Protein AF-A0A7C9ENU7-F1 (afdb_monomer)

pLDDT: mean 75.87, std 15.98, range [36.66, 97.38]

Organism: Opuntia streptacantha (NCBI:txid393608)

Structure (mmCIF, N/CA/C/O backbone):
data_AF-A0A7C9ENU7-F1
#
_entry.id   AF-A0A7C9ENU7-F1
#
loop_
_atom_site.group_PDB
_atom_site.id
_atom_site.type_symbol
_atom_site.label_atom_id
_atom_site.label_alt_id
_atom_site.label_comp_id
_atom_site.label_asym_id
_atom_site.label_entity_id
_atom_site.label_seq_id
_atom_site.pdbx_PDB_ins_code
_atom_site.Cartn_x
_atom_site.Cartn_y
_atom_site.Cartn_z
_atom_site.occupancy
_atom_site.B_iso_or_equiv
_atom_site.auth_seq_id
_atom_site.auth_comp_id
_atom_site.auth_asym_id
_atom_site.auth_atom_id
_atom_site.pdbx_PDB_model_num
ATOM 1 N N . GLY A 1 1 ? 37.760 -15.308 -15.073 1.00 67.50 1 GLY A N 1
ATOM 2 C CA . GLY A 1 1 ? 36.344 -15.717 -15.178 1.00 67.50 1 GLY A CA 1
ATOM 3 C C . GLY A 1 1 ? 35.710 -14.979 -16.338 1.00 67.50 1 GLY A C 1
ATOM 4 O O . GLY A 1 1 ? 36.011 -13.809 -16.506 1.00 67.50 1 GLY A O 1
ATOM 5 N N . LEU A 1 2 ? 34.897 -15.648 -17.157 1.00 80.38 2 LEU A N 1
ATOM 6 C CA . LEU A 1 2 ? 34.357 -15.090 -18.409 1.00 80.38 2 LEU A CA 1
ATOM 7 C C . LEU A 1 2 ? 33.241 -14.047 -18.178 1.00 80.38 2 LEU A C 1
ATOM 9 O O . LEU A 1 2 ? 33.093 -13.106 -18.950 1.00 80.38 2 LEU A O 1
ATOM 13 N N . ALA A 1 3 ? 32.500 -14.184 -17.074 1.00 78.50 3 ALA A N 1
ATOM 14 C CA . ALA A 1 3 ? 31.356 -13.344 -16.715 1.00 78.50 3 ALA A CA 1
ATOM 15 C C . ALA A 1 3 ? 31.609 -11.816 -16.726 1.00 78.50 3 ALA A C 1
ATOM 17 O O . ALA A 1 3 ? 30.817 -11.114 -17.355 1.00 78.50 3 ALA A O 1
ATOM 18 N N . PRO A 1 4 ? 32.680 -11.265 -16.111 1.00 85.00 4 PRO A N 1
ATOM 19 C CA . PRO A 1 4 ? 32.929 -9.819 -16.141 1.00 85.00 4 PRO A CA 1
ATOM 20 C C . PRO A 1 4 ? 33.195 -9.282 -17.553 1.00 85.00 4 PRO A C 1
ATOM 22 O O . PRO A 1 4 ? 32.732 -8.195 -17.886 1.00 85.00 4 PRO A O 1
ATOM 25 N N . HIS A 1 5 ? 33.868 -10.051 -18.414 1.00 83.12 5 HIS A N 1
ATOM 26 C CA . HIS A 1 5 ? 34.141 -9.634 -19.793 1.00 83.12 5 HIS A CA 1
ATOM 27 C C . HIS A 1 5 ? 32.878 -9.635 -20.661 1.00 83.12 5 HIS A C 1
ATOM 29 O O . HIS A 1 5 ? 32.679 -8.719 -21.456 1.00 83.12 5 HIS A O 1
ATOM 35 N N . VAL A 1 6 ? 31.994 -10.620 -20.472 1.00 82.75 6 VAL A N 1
ATOM 36 C CA . VAL A 1 6 ? 30.696 -10.678 -21.164 1.00 82.75 6 VAL A CA 1
ATOM 37 C C . VAL A 1 6 ? 29.785 -9.536 -20.712 1.00 82.75 6 VAL A C 1
ATOM 39 O O . VAL A 1 6 ? 29.160 -8.890 -21.550 1.00 82.75 6 VAL A O 1
ATOM 42 N N . ALA A 1 7 ? 29.750 -9.232 -19.411 1.00 79.81 7 ALA A N 1
ATOM 43 C CA . ALA A 1 7 ? 28.991 -8.100 -18.884 1.00 79.81 7 ALA A CA 1
ATOM 44 C C . ALA A 1 7 ? 29.504 -6.760 -19.435 1.00 79.81 7 ALA A C 1
ATOM 46 O O . ALA A 1 7 ? 28.709 -5.925 -19.859 1.00 79.81 7 ALA A O 1
ATOM 47 N N . GLN A 1 8 ? 30.825 -6.573 -19.492 1.00 80.62 8 GLN A N 1
ATOM 48 C CA . GLN A 1 8 ? 31.437 -5.363 -20.041 1.00 80.62 8 GLN A CA 1
ATOM 49 C C . GLN A 1 8 ? 31.151 -5.196 -21.543 1.00 80.62 8 GLN A C 1
ATOM 51 O O . GLN A 1 8 ? 30.835 -4.091 -21.982 1.00 80.62 8 GLN A O 1
ATOM 56 N N . TRP A 1 9 ? 31.206 -6.279 -22.327 1.00 82.50 9 TRP A N 1
ATOM 57 C CA . TRP A 1 9 ? 30.846 -6.262 -23.750 1.00 82.50 9 TRP A CA 1
ATOM 58 C C . TRP A 1 9 ? 29.365 -5.921 -23.967 1.00 82.50 9 TRP A C 1
ATOM 60 O O . TRP A 1 9 ? 29.043 -5.058 -24.784 1.00 82.50 9 TRP A O 1
ATOM 70 N N . LEU A 1 10 ? 28.473 -6.545 -23.190 1.00 77.69 10 LEU A N 1
ATOM 71 C CA . LEU A 1 10 ? 27.030 -6.318 -23.259 1.00 77.69 10 LEU A CA 1
ATOM 72 C C . LEU A 1 10 ? 26.666 -4.870 -22.909 1.00 77.69 10 LEU A C 1
ATOM 74 O O . LEU A 1 10 ? 25.898 -4.240 -23.635 1.00 77.69 10 LEU A O 1
ATOM 78 N N . LEU A 1 11 ? 27.244 -4.340 -21.825 1.00 77.38 11 LEU A N 1
ATOM 79 C CA . LEU A 1 11 ? 27.059 -2.950 -21.420 1.00 77.38 11 LEU A CA 1
ATOM 80 C C . LEU A 1 11 ? 27.507 -2.012 -22.537 1.00 77.38 11 LEU A C 1
ATOM 82 O O . LEU A 1 11 ? 26.731 -1.166 -22.958 1.00 77.38 11 LEU A O 1
ATOM 86 N N . ASN A 1 12 ? 28.700 -2.226 -23.095 1.00 79.25 12 ASN A N 1
ATOM 87 C CA . ASN A 1 12 ? 29.258 -1.319 -24.090 1.00 79.25 12 ASN A CA 1
ATOM 88 C C . ASN A 1 12 ? 28.485 -1.298 -25.424 1.00 79.25 12 ASN A C 1
ATOM 90 O O . ASN A 1 12 ? 28.373 -0.251 -26.060 1.00 79.25 12 ASN A O 1
ATOM 94 N N . PHE A 1 13 ? 27.942 -2.438 -25.857 1.00 80.44 13 PHE A N 1
ATOM 95 C CA . PHE A 1 13 ? 27.208 -2.532 -27.122 1.00 80.44 13 PHE A CA 1
ATOM 96 C C . PHE A 1 13 ? 25.741 -2.078 -26.997 1.00 80.44 13 PHE A C 1
ATOM 98 O O . PHE A 1 13 ? 25.214 -1.449 -27.912 1.00 80.44 13 PHE A O 1
ATOM 105 N N . TYR A 1 14 ? 25.091 -2.332 -25.853 1.00 81.62 14 TYR A N 1
ATOM 106 C CA . TYR A 1 14 ? 23.667 -2.034 -25.618 1.00 81.62 14 TYR A CA 1
ATOM 107 C C . TYR A 1 14 ? 23.438 -0.923 -24.580 1.00 81.62 14 TYR A C 1
ATOM 109 O O . TYR A 1 14 ? 22.407 -0.901 -23.906 1.00 81.62 14 TYR A O 1
ATOM 117 N N . ASN A 1 15 ? 24.384 0.011 -24.452 1.00 82.44 15 ASN A N 1
ATOM 118 C CA . ASN A 1 15 ? 24.388 1.071 -23.435 1.00 82.44 15 ASN A CA 1
ATOM 119 C C . ASN A 1 15 ? 23.034 1.796 -23.296 1.00 82.44 15 ASN A C 1
ATOM 121 O O . ASN A 1 15 ? 22.499 1.923 -22.196 1.00 82.44 15 ASN A O 1
ATOM 125 N N . THR A 1 16 ? 22.444 2.244 -24.408 1.00 88.56 16 THR A N 1
ATOM 126 C CA . THR A 1 16 ? 21.166 2.978 -24.404 1.00 88.56 16 THR A CA 1
ATOM 127 C C . THR A 1 16 ? 19.980 2.081 -24.070 1.00 88.56 16 THR A C 1
ATOM 129 O O . THR A 1 16 ? 19.096 2.484 -23.319 1.00 88.56 16 THR A O 1
ATOM 132 N N . GLN A 1 17 ? 19.961 0.849 -24.578 1.00 90.06 17 GLN A N 1
ATOM 133 C CA . GLN A 1 17 ? 18.886 -0.1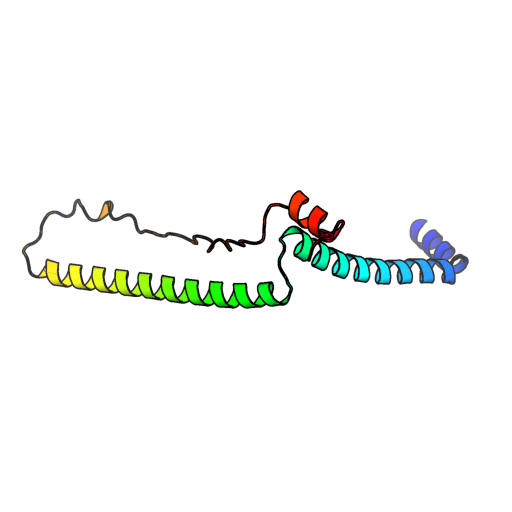03 -24.318 1.00 90.06 17 GLN A CA 1
ATOM 134 C C . GLN A 1 17 ? 18.870 -0.537 -22.847 1.00 90.06 17 GLN A C 1
ATOM 136 O O . GLN A 1 17 ? 17.806 -0.580 -22.237 1.00 90.06 17 GLN A O 1
ATOM 141 N N . ILE A 1 18 ? 20.038 -0.795 -22.253 1.00 89.69 18 ILE A N 1
ATOM 142 C CA . ILE A 1 18 ? 20.163 -1.123 -20.827 1.00 89.69 18 ILE A CA 1
ATOM 143 C C . ILE A 1 18 ? 19.766 0.080 -19.968 1.00 89.69 18 ILE A C 1
ATOM 145 O O . ILE A 1 18 ? 19.010 -0.088 -19.013 1.00 89.69 18 ILE A O 1
ATOM 149 N N . LEU A 1 19 ? 20.195 1.293 -20.334 1.00 91.00 19 LEU A N 1
ATOM 150 C CA . LEU A 1 19 ? 19.776 2.519 -19.650 1.00 91.00 19 LEU A CA 1
ATOM 151 C C . LEU A 1 19 ? 18.248 2.673 -19.656 1.00 91.00 19 LEU A C 1
ATOM 153 O O . LEU A 1 19 ? 17.655 2.931 -18.609 1.00 91.00 19 LEU A O 1
ATOM 157 N N . LEU A 1 20 ? 17.606 2.458 -20.809 1.00 94.94 20 LEU A N 1
ATOM 158 C CA . LEU A 1 20 ? 16.148 2.490 -20.932 1.00 94.94 20 LEU A CA 1
ATOM 159 C C . LEU A 1 20 ? 15.480 1.402 -20.085 1.00 94.94 20 LEU A C 1
ATOM 161 O O . LEU A 1 20 ? 14.521 1.705 -19.383 1.00 94.94 20 LEU A O 1
ATOM 165 N N . MET A 1 21 ? 15.985 0.163 -20.093 1.00 94.44 21 MET A N 1
ATOM 166 C CA . MET A 1 21 ? 15.421 -0.919 -19.273 1.00 94.44 21 MET A CA 1
ATOM 167 C C . MET A 1 21 ? 15.518 -0.625 -17.776 1.00 94.44 21 MET A C 1
ATOM 169 O O . MET A 1 21 ? 14.550 -0.843 -17.052 1.00 94.44 21 MET A O 1
ATOM 173 N N . VAL A 1 22 ? 16.655 -0.108 -17.303 1.00 94.44 22 VAL A N 1
ATOM 174 C CA . VAL A 1 22 ? 16.833 0.266 -15.892 1.00 94.44 22 VAL A CA 1
ATOM 175 C C . VAL A 1 22 ? 15.903 1.419 -15.526 1.00 94.44 22 VAL A C 1
ATOM 177 O O . VAL A 1 22 ? 15.226 1.354 -14.503 1.00 94.44 22 VAL A O 1
ATOM 180 N N . PHE A 1 23 ? 15.812 2.445 -16.375 1.00 95.19 23 PHE A N 1
ATOM 181 C CA . PHE A 1 23 ? 14.913 3.576 -16.157 1.00 95.19 23 PHE A CA 1
ATOM 182 C C . PHE A 1 23 ? 13.442 3.139 -16.098 1.00 95.19 23 PHE A C 1
ATOM 184 O O . PHE A 1 23 ? 12.750 3.448 -15.127 1.00 95.19 23 PHE A O 1
ATOM 191 N N . LEU A 1 24 ? 12.976 2.356 -17.078 1.00 96.81 24 LEU A N 1
ATOM 192 C CA . LEU A 1 24 ? 11.629 1.777 -17.068 1.00 96.81 24 LEU A CA 1
ATOM 193 C C . LEU A 1 24 ? 11.421 0.878 -15.845 1.00 96.81 24 LEU A C 1
ATOM 195 O O . LEU A 1 24 ? 10.356 0.919 -15.235 1.00 96.81 24 LEU A O 1
ATOM 199 N N . GLY A 1 25 ? 12.436 0.109 -15.450 1.00 96.62 25 GLY A N 1
ATOM 200 C CA . GLY A 1 25 ? 12.419 -0.708 -14.241 1.00 96.62 25 GLY A CA 1
ATOM 201 C C . GLY A 1 25 ? 12.152 0.129 -12.992 1.00 96.62 25 GLY A C 1
ATOM 202 O O . GLY A 1 25 ? 11.234 -0.173 -12.234 1.00 96.62 25 GLY A O 1
ATOM 203 N N . ILE A 1 26 ? 12.874 1.235 -12.815 1.00 97.38 26 ILE A N 1
ATOM 204 C CA . ILE A 1 26 ? 12.693 2.141 -11.673 1.00 97.38 26 ILE A CA 1
ATOM 205 C C . ILE A 1 26 ? 11.301 2.789 -11.695 1.00 97.38 26 ILE A C 1
ATOM 207 O O . ILE A 1 26 ? 10.609 2.791 -10.676 1.00 97.38 26 ILE A O 1
ATOM 211 N N . VAL A 1 27 ? 10.862 3.303 -12.848 1.00 97.31 27 VAL A N 1
ATOM 212 C CA . VAL A 1 27 ? 9.537 3.934 -12.988 1.00 97.31 27 VAL A CA 1
ATOM 213 C C . VAL A 1 27 ? 8.419 2.924 -12.729 1.00 97.31 27 VAL A C 1
ATOM 215 O O . VAL A 1 27 ? 7.469 3.224 -12.007 1.00 97.31 27 VAL A O 1
ATOM 218 N N . SER A 1 28 ? 8.541 1.709 -13.264 1.00 96.94 28 SER A N 1
ATOM 219 C CA . SER A 1 28 ? 7.563 0.641 -13.051 1.00 96.94 28 SER A CA 1
ATOM 220 C C . SER A 1 28 ? 7.501 0.204 -11.586 1.00 96.94 28 SER A C 1
ATOM 222 O O . SER A 1 28 ? 6.403 0.040 -11.062 1.00 96.94 28 SER A O 1
ATOM 224 N N . LEU A 1 29 ? 8.640 0.107 -10.889 1.00 96.44 29 LEU A N 1
ATOM 225 C CA . LEU A 1 29 ? 8.694 -0.197 -9.457 1.00 96.44 29 LEU A CA 1
ATOM 226 C C . LEU A 1 29 ? 7.992 0.884 -8.621 1.00 96.44 29 LEU A C 1
ATOM 228 O O . LEU A 1 29 ? 7.202 0.560 -7.733 1.00 96.44 29 LEU A O 1
ATOM 232 N N . LEU A 1 30 ? 8.241 2.162 -8.926 1.00 96.31 30 LEU A N 1
ATOM 233 C CA . LEU A 1 30 ? 7.581 3.290 -8.264 1.00 96.31 30 LEU A CA 1
ATOM 234 C C . LEU A 1 30 ? 6.061 3.248 -8.479 1.00 96.31 30 LEU A C 1
ATOM 236 O O . LEU A 1 30 ? 5.287 3.363 -7.526 1.00 96.31 30 LEU A O 1
ATOM 240 N N . MET A 1 31 ? 5.634 3.036 -9.726 1.00 96.38 31 MET A N 1
ATOM 241 C CA . MET A 1 31 ? 4.220 2.923 -10.087 1.00 96.38 31 MET A CA 1
ATOM 242 C C . MET A 1 31 ? 3.558 1.716 -9.418 1.00 96.38 31 MET A C 1
ATOM 244 O O . MET A 1 31 ? 2.447 1.841 -8.910 1.00 96.38 31 MET A O 1
ATOM 248 N N . ALA A 1 32 ? 4.239 0.571 -9.356 1.00 94.25 32 ALA A N 1
ATOM 249 C CA . ALA A 1 32 ? 3.737 -0.635 -8.707 1.00 94.25 32 ALA A CA 1
ATOM 250 C C . ALA A 1 32 ? 3.549 -0.440 -7.195 1.00 94.25 32 ALA A C 1
ATOM 252 O O . ALA A 1 32 ? 2.544 -0.888 -6.645 1.00 94.25 32 ALA A O 1
ATOM 253 N N . ALA A 1 33 ? 4.464 0.266 -6.522 1.00 93.62 33 ALA A N 1
ATOM 254 C CA . ALA A 1 33 ? 4.325 0.590 -5.102 1.00 93.62 33 ALA A CA 1
ATOM 255 C C . ALA A 1 33 ? 3.107 1.491 -4.839 1.00 93.62 33 ALA A C 1
ATOM 257 O O . ALA A 1 33 ? 2.308 1.218 -3.938 1.00 93.62 33 ALA A O 1
ATOM 258 N N . PHE A 1 34 ? 2.933 2.533 -5.657 1.00 93.38 34 PHE A N 1
ATOM 259 C CA . PHE A 1 34 ? 1.779 3.427 -5.576 1.00 93.38 34 PHE A CA 1
ATOM 260 C C . PHE A 1 34 ? 0.467 2.679 -5.850 1.00 93.38 34 PHE A C 1
ATOM 262 O O . PHE A 1 34 ? -0.472 2.738 -5.054 1.00 93.38 34 PHE A O 1
ATOM 269 N N . LEU A 1 35 ? 0.421 1.903 -6.933 1.00 90.50 35 LEU A N 1
ATOM 270 C CA . LEU A 1 35 ? -0.743 1.107 -7.302 1.00 90.50 35 LEU A CA 1
ATOM 271 C C . LEU A 1 35 ? -1.084 0.079 -6.219 1.00 90.50 35 LEU A C 1
ATOM 273 O O . LEU A 1 35 ? -2.242 -0.031 -5.836 1.00 90.50 35 LEU A O 1
ATOM 277 N N . GLY A 1 36 ? -0.096 -0.634 -5.676 1.00 90.56 36 GLY A N 1
ATOM 278 C CA . GLY A 1 36 ? -0.300 -1.615 -4.611 1.00 90.56 36 GLY A CA 1
ATOM 279 C C . GLY A 1 36 ? -0.900 -0.999 -3.345 1.00 90.56 36 GLY A C 1
ATOM 280 O O . GLY A 1 36 ? -1.794 -1.589 -2.732 1.00 90.56 36 GLY A O 1
ATOM 281 N N . TYR A 1 37 ? -0.473 0.215 -2.980 1.00 88.44 37 TYR A N 1
ATOM 282 C CA . TYR A 1 37 ? -1.092 0.966 -1.888 1.00 88.44 37 TYR A CA 1
ATOM 283 C C . TYR A 1 37 ? -2.573 1.250 -2.175 1.00 88.44 37 TYR A C 1
ATOM 285 O O . TYR A 1 37 ? -3.425 0.963 -1.335 1.00 88.44 37 TYR A O 1
ATOM 293 N N . HIS A 1 38 ? -2.898 1.735 -3.373 1.00 86.44 38 HIS A N 1
ATOM 294 C CA . HIS A 1 38 ? -4.280 2.028 -3.752 1.00 86.44 38 HIS A CA 1
ATOM 295 C C . HIS A 1 38 ? -5.154 0.777 -3.892 1.00 86.44 38 HIS A C 1
ATOM 297 O O . HIS A 1 38 ? -6.285 0.788 -3.414 1.00 86.44 38 HIS A O 1
ATOM 303 N N . ILE A 1 39 ? -4.622 -0.326 -4.429 1.00 86.12 39 ILE A N 1
ATOM 304 C CA . ILE A 1 39 ? -5.306 -1.625 -4.453 1.00 86.12 39 ILE A CA 1
ATOM 305 C C . ILE A 1 39 ? -5.684 -2.021 -3.029 1.00 86.12 39 ILE A C 1
ATOM 307 O O . ILE A 1 39 ? -6.837 -2.349 -2.775 1.00 86.12 39 ILE A O 1
ATOM 311 N N . LYS A 1 40 ? -4.754 -1.928 -2.071 1.00 84.56 40 LYS A N 1
ATOM 312 C CA . LYS A 1 40 ? -5.056 -2.212 -0.664 1.00 84.56 40 LYS A CA 1
ATOM 313 C C . LYS A 1 40 ? -6.199 -1.334 -0.145 1.00 84.56 40 LYS A C 1
ATOM 315 O O . LYS A 1 40 ? -7.082 -1.847 0.534 1.00 84.56 40 LYS A O 1
ATOM 320 N N . LEU A 1 41 ? -6.207 -0.038 -0.449 1.00 82.56 41 LEU A N 1
ATOM 321 C CA . LEU A 1 41 ? -7.295 0.851 -0.028 1.00 82.56 41 LEU A CA 1
ATOM 322 C C .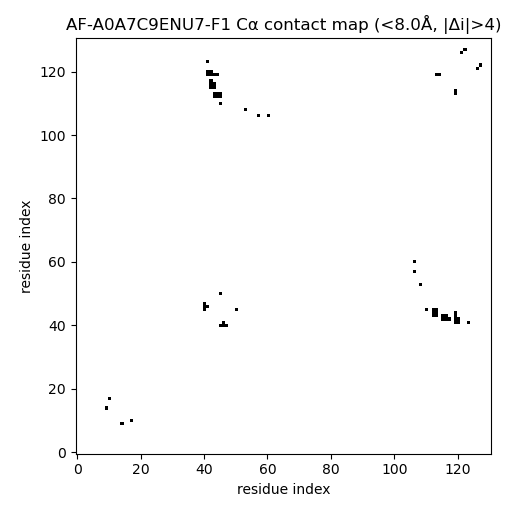 LEU A 1 41 ? -8.648 0.424 -0.619 1.00 82.56 41 LEU A C 1
ATOM 324 O O . LEU A 1 41 ? -9.628 0.342 0.122 1.00 82.56 41 LEU A O 1
ATOM 328 N N . CYS A 1 42 ? -8.684 0.089 -1.911 1.00 80.88 42 CYS A N 1
ATOM 329 C CA . CYS A 1 42 ? -9.882 -0.405 -2.588 1.00 80.88 42 CYS A CA 1
ATOM 330 C C . CYS A 1 42 ? -10.374 -1.730 -1.988 1.00 80.88 42 CYS A C 1
ATOM 332 O O . CYS A 1 42 ? -11.558 -1.873 -1.705 1.00 80.88 42 CYS A O 1
ATOM 334 N N . LEU A 1 43 ? -9.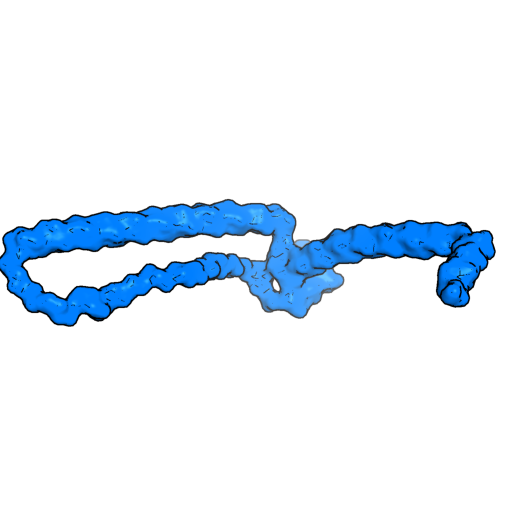470 -2.681 -1.725 1.00 77.81 43 LEU A N 1
ATOM 335 C CA . LEU A 1 43 ? -9.833 -3.999 -1.197 1.00 77.81 43 LEU A CA 1
ATOM 336 C C . LEU A 1 43 ? -10.461 -3.939 0.194 1.00 77.81 43 LEU A C 1
ATOM 338 O O . LEU A 1 43 ? -11.350 -4.732 0.481 1.00 77.81 43 LEU A O 1
ATOM 342 N N . TYR A 1 44 ? -10.018 -3.018 1.047 1.00 74.75 44 TYR A N 1
ATOM 343 C CA . TYR A 1 44 ? -10.554 -2.851 2.401 1.00 74.75 44 TYR A CA 1
ATOM 344 C C . TYR A 1 44 ? -11.604 -1.737 2.495 1.00 74.75 44 TYR A C 1
ATOM 346 O O . TYR A 1 44 ? -11.950 -1.343 3.611 1.00 74.75 44 TYR A O 1
ATOM 354 N N . ASN A 1 45 ? -12.060 -1.214 1.347 1.00 77.19 45 ASN A N 1
ATOM 355 C CA . ASN A 1 45 ? -13.016 -0.114 1.215 1.00 77.19 45 ASN A CA 1
ATOM 356 C C . ASN A 1 45 ? -12.748 1.009 2.232 1.00 77.19 45 ASN A C 1
ATOM 358 O O . ASN A 1 45 ? -13.591 1.370 3.053 1.00 77.19 45 ASN A O 1
ATOM 362 N N . THR A 1 46 ? -11.491 1.453 2.267 1.00 71.25 46 THR A N 1
ATOM 363 C CA . THR A 1 46 ? -10.982 2.425 3.236 1.00 71.25 46 THR A CA 1
ATOM 364 C C . THR A 1 46 ? -10.362 3.576 2.475 1.00 71.25 46 THR A C 1
ATOM 366 O O . THR A 1 46 ? -9.438 3.393 1.684 1.00 71.25 46 THR A O 1
ATOM 369 N N . THR A 1 47 ? -10.822 4.789 2.751 1.00 75.00 47 THR A N 1
ATOM 370 C CA . THR A 1 47 ? -10.219 5.989 2.162 1.00 75.00 47 THR A CA 1
ATOM 371 C C . THR A 1 47 ? -8.898 6.339 2.865 1.00 75.00 47 THR A C 1
ATOM 373 O O . THR A 1 47 ? -8.628 5.914 3.998 1.00 75.00 47 THR A O 1
ATOM 376 N N . THR A 1 48 ? -8.040 7.138 2.222 1.00 65.62 48 THR A N 1
ATOM 377 C CA . THR A 1 48 ? -6.785 7.624 2.832 1.00 65.62 48 THR A CA 1
ATOM 378 C C . THR A 1 48 ? -7.052 8.373 4.145 1.00 65.62 48 THR A C 1
ATOM 380 O O . THR A 1 48 ? -6.352 8.171 5.135 1.00 65.62 48 THR A O 1
ATOM 383 N N . ASN A 1 49 ? -8.125 9.171 4.189 1.00 69.81 49 ASN A N 1
ATOM 384 C CA . ASN A 1 49 ? -8.552 9.919 5.374 1.00 69.81 49 ASN A CA 1
ATOM 385 C C . ASN A 1 49 ? -8.965 8.994 6.533 1.00 69.81 49 ASN A C 1
ATOM 387 O O . ASN A 1 49 ? -8.610 9.217 7.690 1.00 69.81 49 ASN A O 1
ATOM 391 N N . GLU A 1 50 ? -9.691 7.917 6.232 1.00 67.75 50 GLU A N 1
ATOM 392 C CA . GLU A 1 50 ? -10.092 6.936 7.241 1.00 67.75 50 GLU A CA 1
ATOM 393 C C . GLU A 1 50 ? -8.891 6.209 7.836 1.00 67.75 50 GLU A C 1
ATOM 395 O O . GLU A 1 50 ? -8.864 5.959 9.041 1.00 67.75 50 GLU A O 1
ATOM 400 N N . THR A 1 51 ? -7.865 5.912 7.034 1.00 67.25 51 THR A N 1
ATOM 401 C CA . THR A 1 51 ? -6.642 5.261 7.528 1.00 67.25 51 THR A CA 1
ATOM 402 C C . THR A 1 51 ? -6.015 6.041 8.685 1.00 67.25 51 THR A C 1
ATOM 404 O O . THR A 1 51 ? -5.645 5.431 9.688 1.00 67.25 51 THR A O 1
ATOM 407 N N . PHE A 1 52 ? -5.972 7.373 8.590 1.00 68.69 52 PHE A N 1
ATOM 408 C CA . PHE A 1 52 ? -5.448 8.233 9.650 1.00 68.69 52 PHE A CA 1
ATOM 409 C C . PHE A 1 52 ? -6.373 8.274 10.878 1.00 68.69 52 PHE A C 1
ATOM 411 O O . PHE A 1 52 ? -5.934 8.019 11.998 1.00 68.69 52 PHE A O 1
ATOM 418 N N . LYS A 1 53 ? -7.682 8.472 10.673 1.00 75.38 53 LYS A N 1
ATOM 419 C CA . LYS A 1 53 ? -8.674 8.527 11.767 1.00 75.38 53 LYS A CA 1
ATOM 420 C C . LYS A 1 53 ? -8.703 7.257 12.618 1.00 75.38 53 LYS A C 1
ATOM 422 O O . LYS A 1 53 ? -8.829 7.320 13.841 1.00 75.38 53 LYS A O 1
ATOM 427 N N . TRP A 1 54 ? -8.557 6.093 11.987 1.00 73.44 54 TRP A N 1
ATOM 428 C CA . TRP A 1 54 ? -8.532 4.821 12.703 1.00 73.44 54 TRP A CA 1
ATOM 429 C C . TRP A 1 54 ? -7.317 4.686 13.622 1.00 73.44 54 TRP A C 1
ATOM 431 O O . TRP A 1 54 ? -7.442 4.089 14.688 1.00 73.44 54 TRP A O 1
ATOM 441 N N . GLN A 1 55 ? -6.163 5.256 13.264 1.00 76.75 55 GLN A N 1
ATOM 442 C CA . GLN A 1 55 ? -4.987 5.228 14.137 1.00 76.75 55 GLN A CA 1
ATOM 443 C C . GLN A 1 55 ? -5.219 6.019 15.424 1.00 76.75 55 GLN A C 1
ATOM 445 O O . GLN A 1 55 ? -4.882 5.533 16.505 1.00 76.75 55 GLN A O 1
ATOM 450 N N . ASP A 1 56 ? -5.845 7.189 15.333 1.00 82.31 56 ASP A N 1
ATOM 451 C CA . ASP A 1 56 ? -6.148 8.003 16.510 1.00 82.31 56 ASP A CA 1
ATOM 452 C C . ASP A 1 56 ? -7.230 7.370 17.384 1.00 82.31 56 ASP A C 1
ATOM 454 O O . ASP A 1 56 ? -7.082 7.320 18.607 1.00 82.31 56 ASP A O 1
ATOM 458 N N . HIS A 1 57 ? -8.259 6.771 16.777 1.00 80.44 57 HIS A N 1
ATOM 459 C CA . HIS A 1 57 ? -9.253 6.002 17.525 1.00 80.44 57 HIS A CA 1
ATOM 460 C C . HIS A 1 57 ? -8.620 4.809 18.264 1.00 80.44 57 HIS A C 1
ATOM 462 O O . HIS A 1 57 ? -8.898 4.591 19.442 1.00 80.44 57 HIS A O 1
ATOM 468 N N . LEU A 1 58 ? -7.719 4.061 17.615 1.00 83.38 58 LEU A N 1
ATOM 469 C CA . LEU A 1 58 ? -6.989 2.950 18.241 1.00 83.38 58 LEU A CA 1
ATOM 470 C C . LEU A 1 58 ? -6.116 3.419 19.413 1.00 83.38 58 LEU A C 1
ATOM 472 O O . LEU A 1 58 ? -6.064 2.756 20.449 1.00 83.38 58 LEU A O 1
ATOM 476 N N . ARG A 1 59 ? -5.450 4.571 19.271 1.00 84.25 59 ARG A N 1
ATOM 477 C CA . ARG A 1 59 ? -4.664 5.190 20.348 1.00 84.25 59 ARG A CA 1
ATOM 478 C C . ARG A 1 59 ? -5.546 5.589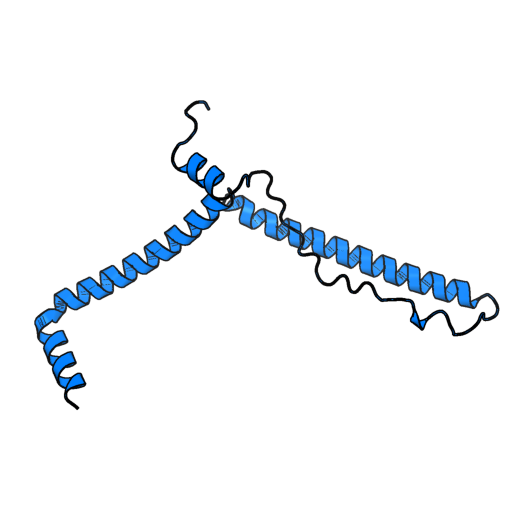 21.526 1.00 84.25 59 ARG A C 1
ATOM 480 O O . ARG A 1 59 ? -5.168 5.340 22.667 1.00 84.25 59 ARG A O 1
ATOM 487 N N . LEU A 1 60 ? -6.711 6.178 21.262 1.00 86.25 60 LEU A N 1
ATOM 488 C CA . LEU A 1 60 ? -7.657 6.564 22.306 1.00 86.25 60 LEU A CA 1
ATOM 489 C C . LEU A 1 60 ? -8.199 5.337 23.051 1.00 86.25 60 LEU A C 1
ATOM 491 O O . LEU A 1 60 ? -8.161 5.306 24.277 1.00 86.25 60 LEU A O 1
ATOM 495 N N . GLN A 1 61 ? -8.626 4.303 22.322 1.00 85.56 61 GLN A N 1
ATOM 496 C CA . GLN A 1 61 ? -9.089 3.040 22.907 1.00 85.56 61 GLN A CA 1
ATOM 497 C C . GLN A 1 61 ? -8.012 2.389 23.779 1.00 85.56 61 GLN A C 1
ATOM 499 O O . GLN A 1 61 ? -8.295 1.955 24.893 1.00 85.56 61 GLN A O 1
ATOM 504 N N . ARG A 1 62 ? -6.753 2.390 23.320 1.00 87.38 62 ARG A N 1
ATOM 505 C CA . ARG A 1 62 ? 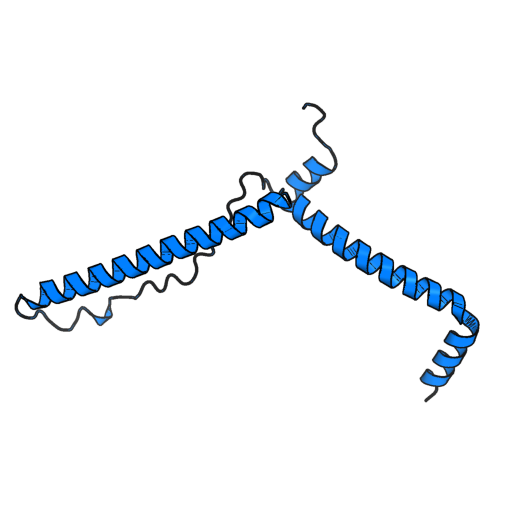-5.624 1.896 24.114 1.00 87.38 62 ARG A CA 1
ATOM 506 C C . ARG A 1 62 ? -5.482 2.658 25.434 1.00 87.38 62 ARG A C 1
ATOM 508 O O . ARG A 1 62 ? -5.432 2.021 26.480 1.00 87.38 62 ARG A O 1
ATOM 515 N N . LYS A 1 63 ? -5.499 3.996 25.400 1.00 89.19 63 LYS A N 1
ATOM 516 C CA . LYS A 1 63 ? -5.416 4.830 26.614 1.00 89.19 63 LYS A CA 1
ATOM 517 C C . LYS A 1 63 ? -6.572 4.565 27.582 1.00 89.19 63 LYS A C 1
ATOM 519 O O . LYS A 1 63 ? -6.361 4.502 28.789 1.00 89.19 63 LYS A O 1
ATOM 524 N N . ILE A 1 64 ? -7.789 4.383 27.067 1.00 89.25 64 ILE A N 1
ATOM 525 C CA . ILE A 1 64 ? -8.961 4.040 27.888 1.00 89.25 64 ILE A CA 1
ATOM 526 C C . ILE A 1 64 ? -8.775 2.668 28.548 1.00 89.25 64 ILE A C 1
ATOM 528 O O . ILE A 1 64 ? -9.065 2.521 29.734 1.00 89.25 64 ILE A O 1
ATOM 532 N N . ASN A 1 65 ? -8.274 1.674 27.814 1.00 87.94 65 ASN A N 1
ATOM 533 C CA . ASN A 1 65 ? -8.025 0.336 28.352 1.00 87.94 65 ASN A CA 1
ATOM 534 C C . ASN A 1 65 ? -6.914 0.340 29.413 1.00 87.94 65 ASN A C 1
ATOM 536 O O . ASN A 1 65 ? -7.080 -0.275 30.462 1.00 87.94 65 ASN A O 1
ATOM 540 N N . GLU A 1 66 ? -5.833 1.089 29.197 1.00 89.69 66 GLU A N 1
ATOM 541 C CA . GLU A 1 66 ? -4.756 1.282 30.180 1.00 89.69 66 GLU A CA 1
ATOM 542 C C . GLU A 1 66 ? -5.259 1.975 31.459 1.00 89.69 66 GLU A C 1
ATOM 544 O O . GLU A 1 66 ? -4.917 1.563 32.572 1.00 89.69 66 GLU A O 1
ATOM 549 N N . ALA A 1 67 ? -6.127 2.984 31.328 1.00 90.62 67 ALA A N 1
ATOM 550 C CA . ALA A 1 67 ? -6.754 3.650 32.470 1.00 90.62 67 ALA A CA 1
ATOM 551 C C . ALA A 1 67 ? -7.714 2.713 33.229 1.00 90.62 67 ALA A C 1
ATOM 553 O O . ALA A 1 67 ? -7.715 2.676 34.462 1.00 90.62 67 ALA A O 1
ATOM 554 N N . LYS A 1 68 ? -8.503 1.901 32.515 1.00 91.00 68 LYS A N 1
ATOM 555 C CA . LYS A 1 68 ? -9.355 0.864 33.123 1.00 91.00 68 LYS A CA 1
ATOM 556 C C . LYS A 1 68 ? -8.531 -0.199 33.850 1.00 91.00 68 LYS A C 1
ATOM 558 O O . LYS A 1 68 ? -8.881 -0.576 34.963 1.00 91.00 68 LYS A O 1
ATOM 563 N N . ALA A 1 69 ? -7.417 -0.641 33.271 1.00 89.69 69 ALA A N 1
ATOM 564 C CA . ALA A 1 69 ? -6.512 -1.589 33.916 1.00 89.69 69 ALA A CA 1
ATOM 565 C C . ALA A 1 69 ? -5.883 -0.991 35.186 1.00 89.69 69 ALA A C 1
ATOM 567 O O . ALA A 1 69 ? -5.882 -1.632 36.235 1.00 89.69 69 ALA A O 1
ATOM 568 N N . SER A 1 70 ? -5.436 0.267 35.125 1.00 86.44 70 SER A N 1
ATOM 569 C CA . SER A 1 70 ? -4.870 0.984 36.277 1.00 86.44 70 SER A CA 1
ATOM 570 C C . SER A 1 70 ? -5.890 1.182 37.405 1.00 86.44 70 SER A C 1
ATOM 572 O O . SER A 1 70 ? -5.577 0.963 38.573 1.00 86.44 70 SER A O 1
ATOM 574 N N . THR A 1 71 ? -7.136 1.539 37.077 1.00 88.50 71 THR A N 1
ATOM 575 C CA . THR A 1 71 ? -8.217 1.679 38.074 1.00 88.50 71 THR A CA 1
ATOM 576 C C . THR A 1 71 ? -8.642 0.334 38.662 1.00 88.50 71 THR A C 1
ATOM 578 O O . THR A 1 71 ? -8.896 0.251 39.863 1.00 88.50 71 THR A O 1
ATOM 581 N N . ALA A 1 72 ? -8.671 -0.734 37.860 1.00 88.56 72 ALA A N 1
ATOM 582 C CA . ALA A 1 72 ? -8.922 -2.088 38.346 1.00 88.56 72 ALA A CA 1
ATOM 583 C C . ALA A 1 72 ? -7.811 -2.569 39.294 1.00 88.56 72 ALA A C 1
ATOM 585 O O . ALA A 1 72 ? -8.121 -3.139 40.341 1.00 88.56 72 ALA A O 1
ATOM 586 N N . ALA A 1 73 ? -6.542 -2.291 38.976 1.00 87.69 73 ALA A N 1
ATOM 587 C CA . ALA A 1 73 ? -5.407 -2.588 39.846 1.00 87.69 73 ALA A CA 1
ATOM 588 C C . ALA A 1 73 ? -5.486 -1.804 41.166 1.00 87.69 73 ALA A C 1
ATOM 590 O O . ALA A 1 73 ? -5.391 -2.403 42.233 1.00 87.69 73 ALA A O 1
ATOM 591 N N . LEU A 1 74 ? -5.771 -0.498 41.114 1.00 87.38 74 LEU A N 1
ATOM 592 C CA . LEU A 1 74 ? -5.925 0.330 42.314 1.00 87.38 74 LEU A CA 1
ATOM 593 C C . LEU A 1 74 ? -7.098 -0.131 43.189 1.00 87.38 74 LEU A C 1
ATOM 595 O O . LEU A 1 74 ? -6.960 -0.227 44.407 1.00 87.38 74 LEU A O 1
ATOM 599 N N . LYS A 1 75 ? -8.239 -0.485 42.583 1.00 87.69 75 LYS A N 1
ATOM 600 C CA . LYS A 1 75 ? -9.380 -1.068 43.305 1.00 87.69 75 LYS A CA 1
ATOM 601 C C . LYS A 1 75 ? -9.019 -2.414 43.936 1.00 87.69 75 LYS A C 1
ATOM 603 O O . LYS A 1 75 ? -9.449 -2.684 45.055 1.00 87.69 75 LYS A O 1
ATOM 608 N N . ALA A 1 76 ? -8.240 -3.246 43.244 1.00 86.19 76 ALA A N 1
ATOM 609 C CA . ALA A 1 76 ? -7.755 -4.509 43.788 1.00 86.19 76 ALA A CA 1
ATOM 610 C C . ALA A 1 76 ? -6.842 -4.277 45.004 1.00 86.19 76 ALA A C 1
ATOM 612 O O . ALA A 1 76 ? -7.089 -4.885 46.044 1.00 86.19 76 ALA A O 1
ATOM 613 N N . SER A 1 77 ? -5.883 -3.351 44.922 1.00 81.88 77 SER A N 1
ATOM 614 C CA . SER A 1 77 ? -5.018 -2.985 46.051 1.00 81.88 77 SER A CA 1
ATOM 615 C C . SER A 1 77 ? -5.804 -2.386 47.222 1.00 81.88 77 SER A C 1
ATOM 617 O O . SER A 1 77 ? -5.582 -2.766 48.365 1.00 81.88 77 SER A O 1
ATOM 619 N N . LEU A 1 78 ? -6.786 -1.513 46.967 1.00 85.06 78 LEU A N 1
ATOM 620 C CA . LEU A 1 78 ? -7.643 -0.965 48.025 1.00 85.06 78 LEU A CA 1
ATOM 621 C C . LEU A 1 78 ? -8.465 -2.067 48.710 1.00 85.06 78 LEU A C 1
ATOM 623 O O . LEU A 1 78 ? -8.579 -2.087 49.933 1.00 85.06 78 LEU A O 1
ATOM 627 N N . SER A 1 79 ? -9.014 -3.013 47.940 1.00 76.50 79 SER A N 1
ATOM 628 C CA . SER A 1 79 ? -9.760 -4.147 48.502 1.00 76.50 79 SER A CA 1
ATOM 629 C C . SER A 1 79 ? -8.887 -5.076 49.349 1.00 76.50 79 SER A C 1
ATOM 631 O O . SER A 1 79 ? -9.377 -5.633 50.327 1.00 76.50 79 SER A O 1
ATOM 633 N N . GLU A 1 80 ? -7.603 -5.205 49.010 1.00 72.56 80 GLU A N 1
ATOM 634 C CA . GLU A 1 80 ? -6.618 -5.980 49.767 1.00 72.56 80 GLU A CA 1
ATOM 635 C C . GLU A 1 80 ? -6.301 -5.307 51.109 1.00 72.56 80 GLU A C 1
ATOM 637 O O . GLU A 1 80 ? -6.450 -5.944 52.148 1.00 72.56 80 GLU A O 1
ATOM 642 N N . LEU A 1 81 ? -6.040 -3.994 51.105 1.00 72.19 81 LEU A N 1
ATOM 643 C CA . LEU A 1 81 ? -5.843 -3.199 52.327 1.00 72.19 81 LEU A CA 1
ATOM 644 C C . LEU A 1 81 ? -7.075 -3.216 53.247 1.00 72.19 81 LEU A C 1
ATOM 646 O O . LEU A 1 81 ? -6.960 -3.271 54.467 1.00 72.19 81 LEU A O 1
ATOM 650 N N . THR A 1 82 ? -8.279 -3.196 52.669 1.00 66.12 82 THR A N 1
ATOM 651 C CA . THR A 1 82 ? -9.526 -3.236 53.453 1.00 66.12 82 THR A CA 1
ATOM 652 C C . THR A 1 82 ? -9.784 -4.634 54.036 1.00 66.12 82 THR A C 1
ATOM 654 O O . THR A 1 82 ? -10.388 -4.764 55.102 1.00 66.12 82 THR A O 1
ATOM 657 N N . ALA A 1 83 ? -9.322 -5.693 53.361 1.00 58.97 83 ALA A N 1
ATOM 658 C CA . ALA A 1 83 ? -9.406 -7.070 53.846 1.00 58.97 83 ALA A CA 1
ATOM 659 C C . ALA A 1 83 ? -8.367 -7.378 54.939 1.00 58.97 83 ALA A C 1
ATOM 661 O O . ALA A 1 83 ? -8.642 -8.205 55.806 1.00 58.97 83 ALA A O 1
ATOM 662 N N . GLU A 1 84 ? -7.233 -6.672 54.954 1.00 54.41 84 GLU A N 1
ATOM 663 C CA . GLU A 1 84 ? -6.191 -6.756 55.990 1.00 54.41 84 GLU A CA 1
ATOM 664 C C . GLU A 1 84 ? -6.675 -6.289 57.383 1.00 54.41 84 GLU A C 1
ATOM 666 O O . GLU A 1 84 ? -6.072 -6.613 58.402 1.00 54.41 84 GLU A O 1
ATOM 671 N N . SER A 1 85 ? -7.828 -5.608 57.458 1.00 54.66 85 SER A N 1
ATOM 672 C CA . SER A 1 85 ? -8.500 -5.240 58.715 1.00 54.66 85 SER A CA 1
ATOM 673 C C . SER A 1 85 ? -9.299 -6.387 59.372 1.00 54.66 85 SER A C 1
ATOM 675 O O . SER A 1 85 ? -9.827 -6.198 60.471 1.00 54.66 85 SER A O 1
ATOM 677 N N . LYS A 1 86 ? -9.432 -7.565 58.740 1.00 47.56 86 LYS A N 1
ATOM 678 C CA . LYS A 1 86 ? -10.077 -8.765 59.320 1.00 47.56 86 LYS A CA 1
ATOM 679 C C . LYS A 1 86 ? -9.061 -9.916 59.470 1.00 47.56 86 LYS A C 1
ATOM 681 O O . LYS A 1 86 ? -8.150 -10.018 58.655 1.00 47.56 86 LYS A O 1
ATOM 686 N N . PRO A 1 87 ? -9.197 -10.794 60.490 1.00 46.44 87 PRO A N 1
ATOM 687 C CA . PRO A 1 87 ? -8.185 -11.804 60.822 1.00 46.44 87 PRO A CA 1
ATOM 688 C C . PRO A 1 87 ? -8.020 -12.846 59.694 1.00 46.44 87 PRO A C 1
ATOM 690 O O . PRO A 1 87 ? -8.971 -13.090 58.948 1.00 46.44 87 PRO A O 1
ATOM 693 N N . PRO A 1 88 ? -6.832 -13.466 59.548 1.00 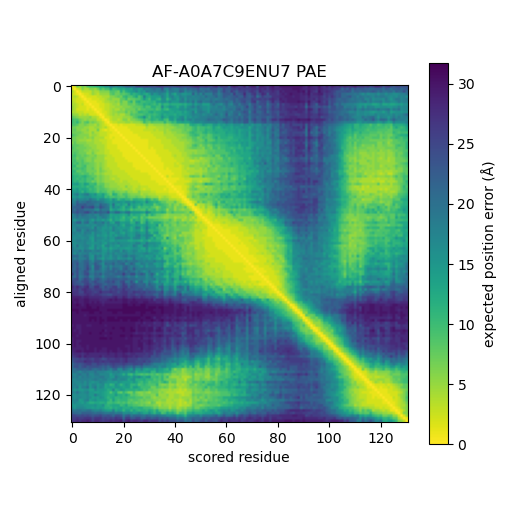47.09 88 PRO A N 1
ATOM 694 C CA . PRO A 1 88 ? -6.381 -14.043 58.282 1.00 47.09 88 PRO A CA 1
ATOM 695 C C . PRO A 1 88 ? -7.068 -15.380 57.957 1.00 47.09 88 PRO A C 1
ATOM 697 O O . PRO A 1 88 ? -6.933 -16.331 58.731 1.00 47.09 88 PRO A O 1
ATOM 700 N N . PRO A 1 89 ? -7.736 -15.531 56.795 1.00 46.75 89 PRO A N 1
ATOM 701 C CA . PRO A 1 89 ? -8.085 -16.841 56.270 1.00 46.75 89 PRO A CA 1
ATOM 702 C C . PRO A 1 89 ? -6.978 -17.395 55.355 1.00 46.75 89 PRO A C 1
ATOM 704 O O . PRO A 1 89 ? -6.161 -16.680 54.780 1.00 46.75 89 PRO A O 1
ATOM 707 N N . SER A 1 90 ? -6.958 -18.722 55.272 1.00 56.25 90 SER A N 1
ATOM 708 C CA . SER A 1 90 ? -5.881 -19.593 54.800 1.00 56.25 90 SER A CA 1
ATOM 709 C C . SER A 1 90 ? -5.262 -19.264 53.430 1.00 56.25 90 SER A C 1
ATOM 711 O O . SER A 1 90 ? -5.934 -18.979 52.437 1.00 56.25 90 SER A O 1
ATOM 713 N N . LYS A 1 91 ? -3.931 -19.420 53.377 1.00 57.88 91 LYS A N 1
ATOM 714 C CA . LYS A 1 91 ? -2.992 -19.141 52.269 1.00 57.88 91 LYS A CA 1
ATOM 715 C C . LYS A 1 91 ? -3.223 -19.918 50.956 1.00 57.88 91 LYS A C 1
ATOM 717 O O . LYS A 1 91 ? -2.359 -19.908 50.086 1.00 57.88 91 LYS A O 1
ATOM 722 N N . TRP A 1 92 ? -4.355 -20.597 50.778 1.00 46.78 92 TRP A N 1
ATOM 723 C CA . TRP A 1 92 ? -4.546 -21.535 49.666 1.00 46.78 92 TRP A CA 1
ATOM 724 C C . TRP A 1 92 ? -5.235 -20.930 48.429 1.00 46.78 92 TRP A C 1
ATOM 726 O O . TRP A 1 92 ? -5.193 -21.516 47.352 1.00 46.78 92 TRP A O 1
ATOM 736 N N . LYS A 1 93 ? -5.834 -19.733 48.531 1.00 52.06 93 LYS A N 1
ATOM 737 C CA . LYS A 1 93 ? -6.583 -19.118 47.415 1.00 52.06 93 LYS A CA 1
ATOM 738 C C . LYS A 1 93 ? -5.808 -18.120 46.545 1.00 52.06 93 LYS A C 1
ATOM 740 O O . LYS A 1 93 ? -6.308 -17.789 45.472 1.00 52.06 93 LYS A O 1
ATOM 745 N N . SER A 1 94 ? -4.612 -17.655 46.931 1.00 52.66 94 SER A N 1
ATOM 746 C CA . SER A 1 94 ? -3.899 -16.639 46.126 1.00 52.66 94 SER A CA 1
ATOM 747 C C . SER A 1 94 ? -3.230 -17.209 44.869 1.00 52.66 94 SER A C 1
ATOM 749 O O . SER A 1 94 ? -3.077 -16.491 43.885 1.00 52.66 94 SER A O 1
ATOM 751 N N . PHE A 1 95 ? -2.940 -18.513 44.839 1.00 54.00 95 PHE A N 1
ATOM 752 C CA . PHE A 1 95 ? -2.345 -19.175 43.672 1.00 54.00 95 PHE A CA 1
ATOM 753 C C . PHE A 1 95 ? -3.295 -19.311 42.470 1.00 54.00 95 PHE A C 1
ATOM 755 O O . PHE A 1 95 ? -2.829 -19.496 41.351 1.00 54.00 95 PHE A O 1
ATOM 762 N N . PHE A 1 96 ? -4.614 -19.169 42.660 1.00 48.59 96 PHE A N 1
ATOM 763 C CA . PHE A 1 96 ? -5.593 -19.253 41.566 1.00 48.59 96 PHE A CA 1
ATOM 764 C C . PHE A 1 96 ? -5.989 -17.900 40.967 1.00 48.59 96 PHE A C 1
ATOM 766 O O . PHE A 1 96 ? -6.824 -17.853 40.060 1.00 48.59 96 PHE A O 1
ATOM 773 N N . ARG A 1 97 ? -5.385 -16.788 41.407 1.00 46.22 97 ARG A N 1
ATOM 774 C CA . ARG A 1 97 ? -5.643 -15.476 40.803 1.00 46.22 97 ARG A CA 1
ATOM 775 C C . ARG A 1 97 ? -4.795 -15.317 39.543 1.00 46.22 97 ARG A C 1
ATOM 777 O O . ARG A 1 97 ? -3.796 -14.609 39.513 1.00 46.22 97 ARG A O 1
ATOM 784 N N . ARG A 1 98 ? -5.216 -16.034 38.501 1.00 42.50 98 ARG A N 1
ATOM 785 C CA . ARG A 1 98 ? -4.745 -15.897 37.123 1.00 42.50 98 ARG A CA 1
ATOM 786 C C . ARG A 1 98 ? -4.802 -14.412 36.766 1.00 42.50 98 ARG A C 1
ATOM 788 O O . ARG A 1 98 ? -5.886 -13.832 36.742 1.00 42.50 98 ARG A O 1
ATOM 795 N N . SER A 1 99 ? -3.648 -13.785 36.566 1.00 46.59 99 SER A N 1
ATOM 796 C CA . SER A 1 99 ? -3.586 -12.427 36.043 1.00 46.59 99 SER A CA 1
ATOM 797 C C . SER A 1 99 ? -4.247 -12.431 34.663 1.00 46.59 99 SER A C 1
ATOM 799 O O . SER A 1 99 ? -3.859 -13.236 33.809 1.00 46.59 99 SER A O 1
ATOM 801 N N . PRO A 1 100 ? -5.237 -11.563 34.399 1.00 43.75 100 PRO A N 1
ATOM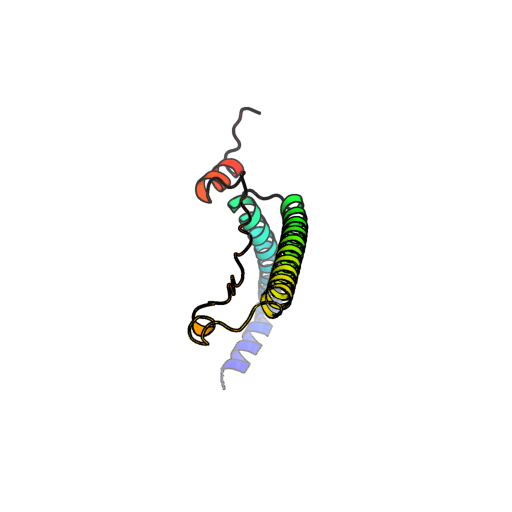 802 C CA . PRO A 1 100 ? -5.637 -11.263 33.040 1.00 43.75 100 PRO A CA 1
ATOM 803 C C . PRO A 1 100 ? -4.509 -10.427 32.434 1.00 43.75 100 PRO A C 1
ATOM 805 O O . PRO A 1 100 ? -4.582 -9.208 32.317 1.00 43.75 100 PRO A O 1
ATOM 808 N N . LEU A 1 101 ? -3.418 -11.088 32.052 1.00 44.06 101 LEU A N 1
ATOM 809 C CA . LEU A 1 101 ? -2.656 -10.647 30.897 1.00 44.06 101 LEU A CA 1
ATOM 810 C C . LEU A 1 101 ? -3.536 -10.961 29.683 1.00 44.06 101 LEU A C 1
ATOM 812 O O . LEU A 1 101 ? -3.263 -11.879 28.915 1.00 44.06 101 LEU A O 1
ATOM 816 N N . GLU A 1 102 ? -4.622 -10.196 29.531 1.00 41.06 102 GLU A N 1
ATOM 817 C CA . GLU A 1 102 ? -5.276 -9.962 28.245 1.00 41.06 102 GLU A CA 1
ATOM 818 C C . GLU A 1 102 ? -4.287 -9.143 27.423 1.00 41.06 102 GLU A C 1
ATOM 820 O O . GLU A 1 102 ? -4.375 -7.929 27.242 1.00 41.06 102 GLU A O 1
ATOM 825 N N . GLY A 1 103 ? -3.241 -9.851 27.005 1.00 36.66 103 GLY A N 1
ATOM 826 C CA . GLY A 1 103 ? -2.313 -9.400 26.012 1.00 36.66 103 GLY A CA 1
ATOM 827 C C . GLY A 1 103 ? -3.129 -9.099 24.779 1.00 36.66 103 GLY A C 1
ATOM 828 O O . GLY A 1 103 ? -3.580 -10.006 24.095 1.00 36.66 103 GLY A O 1
ATOM 829 N N . THR A 1 104 ? -3.264 -7.809 24.494 1.00 41.12 104 THR A N 1
ATOM 830 C CA . THR A 1 104 ? -3.502 -7.333 23.142 1.00 41.12 104 THR A CA 1
ATOM 831 C C . THR A 1 104 ? -4.694 -8.032 22.491 1.00 41.12 104 THR A C 1
ATOM 833 O O . THR A 1 104 ? -4.540 -8.695 21.464 1.00 41.12 104 THR A O 1
ATOM 836 N N . GLU A 1 105 ? -5.908 -7.831 23.015 1.00 39.28 105 GLU A N 1
ATOM 837 C CA . GLU A 1 105 ? -7.031 -7.749 22.084 1.00 39.28 105 GLU A CA 1
ATOM 838 C C . GLU A 1 105 ? -6.625 -6.654 21.095 1.00 39.28 105 GLU A C 1
ATOM 840 O O . GLU A 1 105 ? -6.629 -5.459 21.408 1.00 39.28 105 GLU A O 1
ATOM 845 N N . LYS A 1 106 ? -6.115 -7.071 19.928 1.00 45.09 106 LYS A N 1
ATOM 846 C CA . LYS A 1 106 ? -5.934 -6.196 18.778 1.00 45.09 106 LYS A CA 1
ATOM 847 C C . LYS A 1 106 ? -7.283 -5.536 18.652 1.00 45.09 106 LYS A C 1
ATOM 849 O O . LYS A 1 106 ? -8.221 -6.229 18.292 1.00 45.09 106 LYS A O 1
ATOM 854 N N . VAL A 1 107 ? -7.388 -4.261 19.018 1.00 54.03 107 VAL A N 1
ATOM 855 C CA . VAL A 1 107 ? -8.618 -3.494 18.860 1.00 54.03 107 VAL A CA 1
ATOM 856 C C . VAL A 1 107 ? -8.992 -3.658 17.391 1.00 54.03 107 VAL A C 1
ATOM 858 O O . VAL A 1 107 ? -8.337 -3.099 16.508 1.00 54.03 107 VAL A O 1
ATOM 861 N N . VAL A 1 108 ? -9.924 -4.576 17.125 1.00 56.03 108 VAL A N 1
ATOM 862 C CA . VAL A 1 108 ? -10.188 -5.045 15.773 1.00 56.03 108 VAL A CA 1
ATOM 863 C C . VAL A 1 108 ? -10.882 -3.877 15.114 1.00 56.03 108 VAL A C 1
ATOM 865 O O . VAL A 1 108 ? -11.982 -3.491 15.507 1.00 56.03 108 VAL A O 1
ATOM 868 N N . LYS A 1 109 ? -10.200 -3.256 14.152 1.00 62.78 109 LYS A N 1
ATOM 869 C CA . LYS A 1 109 ? -10.776 -2.202 13.326 1.00 62.78 109 LYS A CA 1
ATOM 870 C C . LYS A 1 109 ? -11.971 -2.811 12.589 1.00 62.78 109 LYS A C 1
ATOM 872 O O . LYS A 1 109 ? -11.798 -3.493 11.586 1.00 62.78 109 LYS A O 1
ATOM 877 N N . LYS A 1 110 ? -13.176 -2.602 13.114 1.00 66.12 110 LYS A N 1
ATOM 878 C CA . LYS A 1 110 ? -14.419 -3.098 12.523 1.00 66.12 110 LYS A CA 1
ATOM 879 C C . LYS A 1 110 ? -14.866 -2.093 11.459 1.00 66.12 110 LYS A C 1
ATOM 881 O O . LYS A 1 110 ? -15.598 -1.155 11.763 1.00 66.12 110 LYS A O 1
ATOM 886 N N . ASN A 1 111 ? -14.337 -2.226 10.239 1.00 71.06 111 ASN A N 1
ATOM 887 C CA . ASN A 1 111 ? -14.748 -1.377 9.121 1.00 71.06 111 ASN A CA 1
ATOM 888 C C . ASN A 1 111 ? -16.141 -1.808 8.639 1.00 71.06 111 ASN A C 1
ATOM 890 O O . ASN A 1 111 ? -16.307 -2.923 8.164 1.00 71.06 111 ASN A O 1
ATOM 894 N N . ILE A 1 112 ? -17.134 -0.927 8.765 1.00 74.69 112 ILE A N 1
ATOM 895 C CA . ILE A 1 112 ? -18.529 -1.192 8.370 1.00 74.69 112 ILE A CA 1
ATOM 896 C C . ILE A 1 112 ? -18.679 -1.208 6.836 1.00 74.69 112 ILE A C 1
ATOM 898 O O . ILE A 1 112 ? -19.603 -1.823 6.311 1.00 74.69 112 ILE A O 1
ATOM 902 N N . TYR A 1 113 ? -17.758 -0.560 6.116 1.00 69.69 113 TYR A N 1
ATOM 903 C CA . TYR A 1 113 ? -17.747 -0.509 4.651 1.00 69.69 113 TYR A CA 1
ATOM 904 C C . TYR A 1 113 ? -17.032 -1.699 4.009 1.00 69.69 113 TYR A C 1
ATOM 906 O O . TYR A 1 113 ? -17.160 -1.907 2.803 1.00 69.69 113 TYR A O 1
ATOM 914 N N . ASP A 1 114 ? -16.293 -2.483 4.796 1.00 78.19 114 ASP A N 1
ATOM 915 C CA . ASP A 1 114 ? -15.638 -3.684 4.301 1.00 78.19 114 ASP A CA 1
ATOM 916 C C . ASP A 1 114 ? -16.658 -4.826 4.206 1.00 78.19 114 ASP A C 1
ATOM 918 O O . ASP A 1 114 ? -17.018 -5.451 5.204 1.00 78.19 114 ASP A O 1
ATOM 922 N N . LYS A 1 115 ? -17.145 -5.075 2.986 1.00 81.94 115 LYS A N 1
ATOM 923 C CA . LYS A 1 115 ? -18.072 -6.170 2.663 1.00 81.94 115 LYS A CA 1
ATOM 924 C C . LYS A 1 115 ? -17.343 -7.401 2.106 1.00 81.94 115 LYS A C 1
ATOM 926 O O . LYS A 1 115 ? -17.989 -8.360 1.688 1.00 81.94 115 LYS A O 1
ATOM 931 N N . GLY A 1 116 ? -16.007 -7.390 2.114 1.00 81.31 116 GLY A N 1
ATOM 932 C CA . GLY A 1 116 ? -15.144 -8.435 1.574 1.00 81.31 116 GLY A CA 1
ATOM 933 C C . GLY A 1 116 ? -14.423 -8.032 0.285 1.00 81.31 116 GLY A C 1
ATOM 934 O O . GLY A 1 116 ? -14.925 -7.260 -0.527 1.00 81.31 116 GLY A O 1
ATOM 935 N N . ILE A 1 117 ? -13.242 -8.623 0.080 1.00 80.12 117 ILE A N 1
ATOM 936 C CA . ILE A 1 117 ? -12.271 -8.286 -0.980 1.00 80.12 117 ILE A CA 1
ATOM 937 C C . ILE A 1 117 ? -12.913 -8.230 -2.376 1.00 80.12 117 ILE A C 1
ATOM 939 O O . ILE A 1 117 ? -12.734 -7.249 -3.094 1.00 80.12 117 ILE A O 1
ATOM 943 N N . LEU A 1 118 ? -13.670 -9.265 -2.759 1.00 81.25 118 LEU A N 1
ATOM 944 C CA . LEU A 1 118 ? -14.292 -9.350 -4.086 1.00 81.25 118 LEU A CA 1
ATOM 945 C C . LEU A 1 118 ? -15.423 -8.331 -4.260 1.00 81.25 118 LEU A C 1
ATOM 947 O O . LEU A 1 118 ? -15.506 -7.684 -5.298 1.00 81.25 118 LEU A O 1
ATOM 951 N N . HIS A 1 119 ? -16.266 -8.162 -3.238 1.00 81.19 119 HIS A N 1
ATOM 952 C CA . HIS A 1 119 ? -17.380 -7.215 -3.279 1.00 81.19 119 HIS A CA 1
ATOM 953 C C . HIS A 1 119 ? -16.867 -5.775 -3.378 1.00 81.19 119 HIS A C 1
ATOM 955 O O . HIS A 1 119 ? -17.318 -5.014 -4.229 1.00 81.19 119 HIS A O 1
ATOM 961 N N . ASN A 1 120 ? -15.893 -5.417 -2.539 1.00 84.12 120 ASN A N 1
ATOM 962 C CA . ASN A 1 120 ? -15.309 -4.080 -2.519 1.00 84.12 120 ASN A CA 1
ATOM 963 C C . ASN A 1 120 ? -14.608 -3.763 -3.852 1.00 84.12 120 ASN A C 1
ATOM 965 O O . ASN A 1 120 ? -14.746 -2.662 -4.374 1.00 84.12 120 ASN A O 1
ATOM 969 N N . LEU A 1 121 ? -13.897 -4.733 -4.441 1.00 82.50 121 LEU A N 1
ATOM 970 C CA . LEU A 1 121 ? -13.248 -4.543 -5.739 1.00 82.50 121 LEU A CA 1
ATOM 971 C C . LEU A 1 121 ? -14.267 -4.376 -6.875 1.00 82.50 121 LEU A C 1
ATOM 973 O O . LEU A 1 121 ? -14.1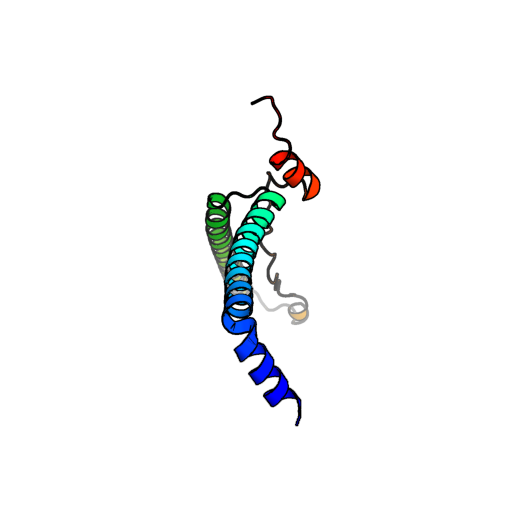06 -3.483 -7.705 1.00 82.50 121 LEU A O 1
ATOM 977 N N . CYS A 1 122 ? -15.324 -5.193 -6.904 1.00 82.38 122 CYS A N 1
ATOM 978 C CA . CYS A 1 122 ? -16.381 -5.075 -7.908 1.00 82.38 122 CYS A CA 1
ATOM 979 C C . CYS A 1 122 ? -17.102 -3.724 -7.838 1.00 82.38 122 CYS A C 1
ATOM 981 O O . CYS A 1 122 ? -17.386 -3.156 -8.885 1.00 82.38 122 CYS A O 1
ATOM 983 N N . GLU A 1 123 ? -17.344 -3.183 -6.641 1.00 84.81 123 GLU A N 1
ATOM 984 C CA . GLU A 1 123 ? -17.966 -1.861 -6.461 1.00 84.81 123 GLU A CA 1
ATOM 985 C C . GLU A 1 123 ? -17.098 -0.721 -7.022 1.00 84.81 123 GLU A C 1
ATOM 987 O O . GLU A 1 123 ? -17.620 0.269 -7.529 1.00 84.81 123 GLU A O 1
ATOM 992 N N . VAL A 1 124 ? -15.770 -0.870 -6.984 1.00 84.44 124 VAL A N 1
ATOM 993 C CA . VAL A 1 124 ? -14.829 0.106 -7.557 1.00 84.44 124 VAL A CA 1
ATOM 994 C C . VAL A 1 124 ? -14.739 -0.012 -9.082 1.00 84.44 124 VAL A C 1
ATOM 996 O O . VAL A 1 124 ? -14.676 1.007 -9.766 1.00 84.44 124 VAL A O 1
ATOM 999 N N . VAL A 1 125 ? -14.708 -1.236 -9.622 1.00 84.81 125 VAL A N 1
ATOM 1000 C CA . VAL A 1 125 ? -14.571 -1.482 -11.073 1.00 84.81 125 VAL A CA 1
ATOM 1001 C C . VAL A 1 125 ? -15.880 -1.218 -11.818 1.00 84.81 125 VAL A C 1
ATOM 1003 O O . VAL A 1 125 ? -15.869 -0.647 -12.907 1.00 84.81 125 VAL A O 1
ATOM 1006 N N . PHE A 1 126 ? -17.005 -1.612 -11.227 1.00 84.69 126 PHE A N 1
ATOM 1007 C CA . PHE A 1 126 ? -18.346 -1.422 -11.766 1.00 84.69 126 PHE A CA 1
ATOM 1008 C C . PHE A 1 126 ? -19.149 -0.569 -10.784 1.00 84.69 126 PHE A C 1
ATOM 1010 O O . PHE A 1 126 ? -19.919 -1.112 -9.984 1.00 84.69 126 PHE A O 1
ATOM 1017 N N . PRO A 1 127 ? -18.959 0.763 -10.810 1.00 80.94 127 PRO A N 1
ATOM 1018 C CA . PRO A 1 127 ? -19.691 1.638 -9.916 1.00 80.94 127 PRO A CA 1
ATOM 1019 C C . PRO A 1 127 ? -21.194 1.478 -10.179 1.00 80.94 127 PRO A C 1
ATOM 1021 O O . PRO A 1 127 ? -21.614 1.502 -11.342 1.00 80.94 127 PRO A O 1
ATOM 1024 N N . PRO A 1 128 ? -22.023 1.306 -9.135 1.00 76.88 128 PRO A N 1
ATOM 1025 C CA . PRO A 1 128 ? -23.463 1.240 -9.316 1.00 76.88 128 PRO A CA 1
ATOM 1026 C C . PRO A 1 128 ? -23.936 2.538 -9.981 1.00 76.88 128 PRO A C 1
ATOM 1028 O O . PRO A 1 128 ? -23.668 3.632 -9.490 1.00 76.88 128 PRO A O 1
ATOM 1031 N N . SER A 1 129 ? -24.637 2.411 -11.109 1.00 76.69 129 SER A N 1
ATOM 1032 C CA . SER A 1 129 ? -25.083 3.532 -11.954 1.00 76.69 129 SER A CA 1
ATOM 1033 C C . SER A 1 129 ? -26.124 4.440 -11.293 1.00 76.69 129 SER A C 1
ATOM 1035 O O . SER A 1 129 ? -26.556 5.419 -11.893 1.00 76.69 129 SER A O 1
ATOM 1037 N N . THR A 1 130 ? -26.561 4.098 -10.084 1.00 65.12 130 THR A N 1
ATOM 1038 C CA . THR A 1 130 ? -27.636 4.780 -9.372 1.00 65.12 130 THR A CA 1
ATOM 1039 C C . THR A 1 130 ? -27.057 5.430 -8.127 1.00 65.12 130 THR A C 1
ATOM 1041 O O . THR A 1 130 ? -27.036 4.837 -7.046 1.00 65.12 130 THR A O 1
ATOM 1044 N N . ARG A 1 131 ? -26.557 6.651 -8.296 1.00 55.28 131 ARG A N 1
ATOM 1045 C CA . ARG A 1 131 ? -26.252 7.554 -7.196 1.00 55.28 131 ARG A CA 1
ATOM 1046 C C . ARG A 1 131 ? -26.704 8.961 -7.535 1.00 55.28 131 ARG A C 1
ATOM 1048 O O . ARG A 1 131 ? -26.533 9.346 -8.710 1.00 55.28 131 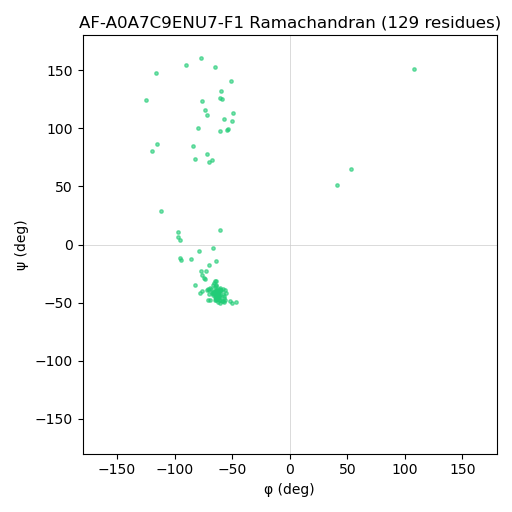ARG A O 1
#

Solvent-accessible surface area (backbone atoms only — not comparable to full-atom values): 7821 Å² total; per-residue (Å²): 123,69,65,67,59,53,51,52,51,51,46,70,76,39,48,67,60,52,51,49,52,52,51,52,48,54,54,50,52,54,49,48,54,54,47,52,55,51,50,52,28,42,35,51,48,43,53,77,70,51,59,56,53,51,52,54,52,52,52,50,52,49,54,51,51,53,51,50,51,52,52,51,50,51,52,49,52,51,53,50,61,61,51,69,77,50,86,88,78,77,90,76,65,72,85,72,66,74,73,84,77,74,72,71,76,67,80,70,82,80,58,87,66,44,76,43,53,67,55,29,41,46,47,68,76,54,59,76,91,81,123

Mean predicted aligned error: 15.0 Å

Foldseek 3Di:
DCVVVVVVVCCVVCVPVVVVVVVVVVVVVVVCVVVVVVLVCLQQVHDPVRVVVVVVVQVVVVVVVVVVVVVVVVVVVVVVVVCVVDDDDDPPPPVPPPPPPVPDPPPPPPDPSNPGRVVSNCCVVPPDPPD

Secondary structure (DSSP, 8-state):
--HHHHHHHHHHHSHHHHHHHHHHHHHHHHHHHHHHHHHHHHHTT--HHHHHHHHHHHHHHHHHHHHHHHHHHHHHHHHHHHHTTSPPPPTTSGGG---------------TT---HHHHHHHHHS--S--

Radius of gyration: 29.99 Å; Cα contacts (8 Å, |Δi|>4): 33; chains: 1; bounding box: 64×32×88 Å

Sequence (131 aa):
GLAPHVAQWLLNFYNTQILLMVFLGIVSLLMAAFLGYHIKLCLYNTTTNETFKWQDHLRLQRKINEAKASTAALKASLSELTAESKPPPSKWKSFFRRSPLEGTEKVVKKNIYDKGILHNLCEVVFPPSTR